Protein AF-A0AAP3A802-F1 (afdb_monomer_lite)

InterPro domains:
  IPR009270 Domain of unknown function DUF927 [PF06048] (3-68)

Sequence (86 aa):
HKGGALEEWINLIRENVHGWAQTFALSASFASMLLVPAGMDVGMFHFHGVSTTGKTLLLMLAASVHGDGSEPGSGGNVNIIRWNTT

pLDDT: mean 88.25, std 11.86, range [44.91, 97.81]

Radius of gyration: 13.77 Å; chains: 1; bounding box: 39×29×34 Å

Organism: Escherichia coli (NCBI:txid562)

Structure (mmCIF, N/CA/C/O backbone):
data_AF-A0AAP3A802-F1
#
_entry.id   AF-A0AAP3A802-F1
#
loop_
_atom_site.group_PDB
_atom_site.id
_atom_site.type_symbol
_atom_site.label_atom_id
_atom_site.label_alt_id
_atom_site.label_comp_id
_atom_site.label_asym_id
_atom_site.label_entity_id
_atom_site.label_seq_id
_atom_site.pdbx_PDB_ins_code
_atom_site.Cartn_x
_atom_site.Cartn_y
_atom_site.Cartn_z
_atom_site.occupancy
_atom_site.B_iso_or_equiv
_atom_site.auth_seq_id
_atom_site.auth_comp_id
_atom_site.auth_asym_id
_atom_site.auth_atom_i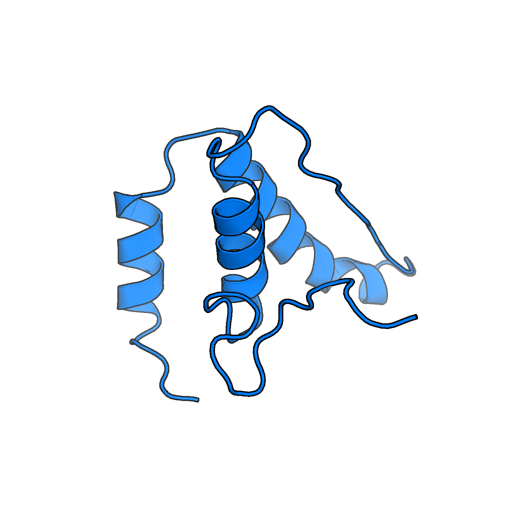d
_atom_site.pdbx_PDB_model_num
ATOM 1 N N . HIS A 1 1 ? -5.114 -18.947 7.785 1.00 44.91 1 HIS A N 1
ATOM 2 C CA . HIS A 1 1 ? -5.223 -17.521 7.430 1.00 44.91 1 HIS A CA 1
ATOM 3 C C . HIS A 1 1 ? -6.603 -17.060 7.877 1.00 44.91 1 HIS A C 1
ATOM 5 O O . HIS A 1 1 ? -7.588 -17.519 7.313 1.00 44.91 1 HIS A O 1
ATOM 11 N N . LYS A 1 2 ? -6.709 -16.297 8.974 1.00 47.16 2 LYS A N 1
ATOM 12 C CA . LYS A 1 2 ? -7.989 -15.689 9.360 1.00 47.16 2 LYS A CA 1
ATOM 13 C C . LYS A 1 2 ? -8.162 -14.455 8.483 1.00 47.16 2 LYS A C 1
ATOM 15 O O . LYS A 1 2 ? -7.776 -13.365 8.880 1.00 47.16 2 LYS A O 1
ATOM 20 N N . GLY A 1 3 ? -8.627 -14.677 7.258 1.00 51.53 3 GLY A N 1
ATOM 21 C CA . GLY A 1 3 ? -9.174 -13.596 6.460 1.00 51.53 3 GLY A CA 1
ATOM 22 C C . GLY A 1 3 ? -10.329 -12.999 7.251 1.00 51.53 3 GLY A C 1
ATOM 23 O O . GLY A 1 3 ? -11.323 -13.684 7.488 1.00 51.53 3 GLY A O 1
ATOM 24 N N . GLY A 1 4 ? -10.193 -11.745 7.679 1.00 60.38 4 GLY A N 1
ATOM 25 C CA . GLY A 1 4 ? -11.371 -10.884 7.648 1.00 60.38 4 GLY A CA 1
ATOM 26 C C . GLY A 1 4 ? -11.933 -10.967 6.230 1.00 60.38 4 GLY A C 1
ATOM 27 O O . GLY A 1 4 ? -11.158 -11.125 5.279 1.00 60.38 4 GLY A O 1
ATOM 28 N N . ALA A 1 5 ? -13.257 -11.010 6.083 1.00 79.50 5 ALA A N 1
ATOM 29 C CA . ALA A 1 5 ? -13.883 -11.181 4.774 1.00 79.50 5 ALA A CA 1
ATOM 30 C C . ALA A 1 5 ? -13.272 -10.184 3.772 1.00 79.50 5 ALA A C 1
ATOM 32 O O . ALA A 1 5 ? -12.932 -9.068 4.158 1.00 79.50 5 ALA A O 1
ATOM 33 N N . LEU A 1 6 ? -13.110 -10.565 2.502 1.00 88.75 6 LEU A N 1
ATOM 34 C CA . LEU A 1 6 ? -12.582 -9.676 1.453 1.00 88.75 6 LEU A CA 1
ATOM 35 C C . LEU A 1 6 ? -13.248 -8.284 1.501 1.00 88.75 6 LEU A C 1
ATOM 37 O O . LEU A 1 6 ? -12.608 -7.255 1.320 1.00 88.75 6 LEU A O 1
ATOM 41 N N . GLU A 1 7 ? -14.529 -8.270 1.832 1.00 91.12 7 GLU A N 1
ATOM 42 C CA . GLU A 1 7 ? -15.402 -7.127 2.034 1.00 91.12 7 GLU A CA 1
ATOM 43 C C . GLU A 1 7 ? -14.922 -6.213 3.163 1.00 91.12 7 GLU A C 1
ATOM 45 O O . GLU A 1 7 ? -14.947 -4.998 3.009 1.00 91.12 7 GLU A O 1
ATOM 50 N N . GLU A 1 8 ? -14.448 -6.771 4.275 1.00 91.44 8 GLU A N 1
ATOM 51 C CA . GLU A 1 8 ? -13.843 -6.013 5.370 1.00 91.44 8 GLU A CA 1
ATOM 52 C C . GLU A 1 8 ? -12.557 -5.325 4.907 1.00 91.44 8 GLU A C 1
ATOM 54 O O . GLU A 1 8 ? -12.386 -4.129 5.130 1.00 91.44 8 GLU A O 1
ATOM 59 N N . TRP A 1 9 ? -11.689 -6.041 4.186 1.00 92.25 9 TRP A N 1
ATOM 60 C CA . TRP A 1 9 ? -10.471 -5.452 3.626 1.00 92.25 9 TRP A CA 1
ATOM 61 C C . TRP A 1 9 ? -10.786 -4.338 2.613 1.00 92.25 9 TRP A C 1
ATOM 63 O O . TRP A 1 9 ? -10.194 -3.257 2.666 1.00 92.25 9 TRP A O 1
ATOM 73 N N . ILE A 1 10 ? -11.776 -4.552 1.740 1.00 94.19 10 ILE A N 1
ATOM 74 C CA . ILE A 1 10 ? -12.265 -3.535 0.798 1.00 94.19 10 ILE A CA 1
ATOM 75 C C . ILE A 1 10 ? -12.820 -2.317 1.547 1.00 94.19 10 ILE A C 1
ATOM 77 O O . ILE A 1 10 ? -12.534 -1.183 1.158 1.00 94.19 10 ILE A O 1
ATOM 81 N N . ASN A 1 11 ? -13.604 -2.525 2.608 1.00 94.62 11 ASN A N 1
ATOM 82 C CA . ASN A 1 11 ? -14.160 -1.437 3.412 1.00 94.62 11 ASN A CA 1
ATOM 83 C C . ASN A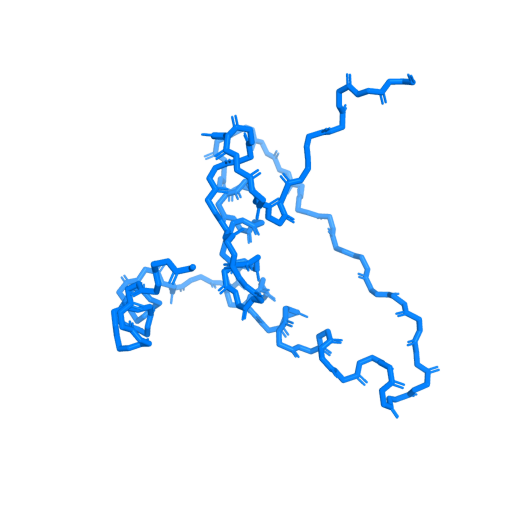 1 11 ? -13.047 -0.635 4.095 1.00 94.62 11 ASN A C 1
ATOM 85 O O . ASN A 1 11 ? -13.031 0.587 3.972 1.00 94.62 11 ASN A O 1
ATOM 89 N N . LEU A 1 12 ? -12.057 -1.305 4.693 1.00 93.69 12 LEU A N 1
ATOM 90 C CA . LEU A 1 12 ? -10.894 -0.644 5.289 1.00 93.69 12 LEU A CA 1
ATOM 91 C C . LEU A 1 12 ? -10.135 0.209 4.269 1.00 93.69 12 LEU A C 1
ATOM 93 O O . LEU A 1 12 ? -9.744 1.331 4.589 1.00 93.69 12 LEU A O 1
ATOM 97 N N . ILE A 1 13 ? -9.960 -0.273 3.035 1.00 95.31 13 ILE A N 1
ATOM 98 C CA . ILE A 1 13 ? -9.348 0.528 1.967 1.00 95.31 13 ILE A CA 1
ATOM 99 C C . ILE A 1 13 ? -10.196 1.753 1.648 1.00 95.31 13 ILE A C 1
ATOM 101 O O . ILE A 1 13 ? -9.667 2.863 1.648 1.00 95.31 13 ILE A O 1
ATOM 105 N N . ARG A 1 14 ? -11.499 1.575 1.408 1.00 95.94 14 ARG A N 1
ATOM 106 C CA . ARG A 1 14 ? -12.417 2.684 1.094 1.00 95.94 14 ARG A CA 1
ATOM 107 C C . ARG A 1 14 ? -12.414 3.758 2.180 1.00 95.94 14 ARG A C 1
ATOM 109 O O . ARG A 1 14 ? -12.492 4.942 1.869 1.00 95.94 14 ARG A O 1
ATOM 116 N N . GLU A 1 15 ? -12.322 3.343 3.436 1.00 96.38 15 GLU A N 1
ATOM 117 C CA . GLU A 1 15 ? -12.384 4.234 4.592 1.00 96.38 15 GLU A CA 1
ATOM 118 C C . GLU A 1 15 ? -11.055 4.928 4.905 1.00 96.38 15 GLU A C 1
ATOM 120 O O . GLU A 1 15 ? -11.077 6.024 5.463 1.00 96.38 15 GLU A O 1
ATOM 125 N N . ASN A 1 16 ? -9.904 4.340 4.552 1.00 95.31 16 ASN A N 1
ATOM 126 C CA . ASN A 1 16 ? -8.595 4.811 5.033 1.00 95.31 16 ASN A CA 1
ATOM 127 C C . ASN A 1 16 ? -7.607 5.230 3.927 1.00 95.31 16 ASN A C 1
ATOM 129 O O . ASN A 1 16 ? -6.599 5.884 4.216 1.00 95.31 16 ASN A O 1
ATOM 133 N N . VAL A 1 17 ? -7.854 4.885 2.661 1.00 96.69 17 VAL A N 1
ATOM 134 C CA . VAL A 1 17 ? -6.940 5.172 1.542 1.00 96.69 17 VAL A CA 1
ATOM 135 C C . VAL A 1 17 ? -7.385 6.429 0.797 1.00 96.69 17 VAL A C 1
ATOM 137 O O . VAL A 1 17 ? -8.162 6.368 -0.148 1.00 96.69 17 VAL A O 1
ATOM 140 N N . HIS A 1 18 ? -6.841 7.578 1.210 1.00 94.62 18 HIS A N 1
ATOM 141 C CA . HIS A 1 18 ? -7.192 8.897 0.644 1.00 94.62 18 HIS A CA 1
ATOM 142 C C . HIS A 1 18 ? -6.024 9.632 -0.020 1.00 94.62 18 HIS A C 1
ATOM 144 O O . HIS A 1 18 ? -6.212 10.669 -0.650 1.00 94.62 18 HIS A O 1
ATOM 150 N N . GLY A 1 19 ? -4.800 9.134 0.154 1.00 94.62 19 GLY A N 1
ATOM 151 C CA . GLY A 1 19 ? -3.583 9.804 -0.295 1.00 94.62 19 GLY A CA 1
ATOM 152 C C . GLY A 1 19 ? -2.889 9.099 -1.453 1.00 94.62 19 GLY A C 1
ATOM 153 O O . GLY A 1 19 ? -3.049 7.896 -1.691 1.00 94.62 19 GLY A O 1
ATOM 154 N N . TRP A 1 20 ? -2.055 9.863 -2.159 1.00 95.62 20 TRP A N 1
ATOM 155 C CA . TRP A 1 20 ? -1.269 9.355 -3.282 1.00 95.62 20 TRP A CA 1
ATOM 156 C C . TRP A 1 20 ? -0.300 8.247 -2.852 1.00 95.62 20 TRP A C 1
ATOM 158 O O . TRP A 1 20 ? -0.108 7.296 -3.598 1.00 95.62 20 TRP A O 1
ATOM 168 N N . ALA A 1 21 ? 0.278 8.330 -1.650 1.00 95.88 21 ALA A N 1
ATOM 169 C CA . ALA A 1 21 ? 1.268 7.364 -1.179 1.00 95.88 21 ALA A CA 1
ATOM 170 C C . ALA A 1 21 ? 0.635 5.993 -0.894 1.00 95.88 21 ALA A C 1
ATOM 172 O O . ALA A 1 21 ? 1.174 4.967 -1.302 1.00 95.88 21 ALA A O 1
ATOM 173 N N . GLN A 1 22 ? -0.538 5.975 -0.253 1.00 97.19 22 GLN A N 1
ATOM 174 C CA . GLN A 1 22 ? -1.318 4.757 -0.026 1.00 97.19 22 GLN A CA 1
ATOM 175 C C . GLN A 1 22 ? -1.775 4.143 -1.354 1.00 97.19 22 GLN A C 1
ATOM 177 O O . GLN A 1 22 ? -1.621 2.943 -1.572 1.00 97.19 22 GLN A O 1
ATOM 182 N N . THR A 1 23 ? -2.280 4.983 -2.264 1.00 97.62 23 THR A N 1
ATOM 183 C CA . THR A 1 23 ? -2.710 4.555 -3.603 1.00 97.62 23 THR A CA 1
ATOM 184 C C . THR A 1 23 ? -1.542 3.967 -4.390 1.00 97.62 23 THR A C 1
ATOM 186 O O . THR A 1 23 ? -1.673 2.912 -5.002 1.00 97.62 23 THR A O 1
ATOM 189 N N . PHE A 1 24 ? -0.374 4.607 -4.336 1.00 97.69 24 PHE A N 1
ATOM 190 C CA . PHE A 1 24 ? 0.846 4.112 -4.959 1.00 97.69 24 PHE A CA 1
ATOM 191 C C . PHE A 1 24 ? 1.278 2.760 -4.381 1.00 97.69 24 PHE A C 1
ATOM 193 O O . PHE A 1 24 ? 1.590 1.853 -5.146 1.00 97.69 24 PHE A O 1
ATOM 200 N N . ALA A 1 25 ? 1.255 2.601 -3.054 1.00 97.62 25 ALA A N 1
ATOM 201 C CA . ALA A 1 25 ? 1.609 1.348 -2.391 1.00 97.62 25 ALA A CA 1
ATOM 202 C C . ALA A 1 25 ? 0.708 0.181 -2.841 1.00 97.62 25 ALA A C 1
ATOM 204 O O . ALA A 1 25 ? 1.216 -0.892 -3.168 1.00 97.62 25 ALA A O 1
ATOM 205 N N . LEU A 1 26 ? -0.610 0.404 -2.929 1.00 97.81 26 LEU A N 1
ATOM 206 C CA . LEU A 1 26 ? -1.553 -0.588 -3.457 1.00 97.81 26 LEU A CA 1
ATOM 207 C C . LEU A 1 26 ? -1.299 -0.886 -4.937 1.00 97.81 26 LEU A C 1
ATOM 209 O O . LEU A 1 26 ? -1.174 -2.049 -5.309 1.00 97.81 26 LEU A O 1
ATOM 213 N N . SER A 1 27 ? -1.164 0.146 -5.773 1.00 97.50 27 SER A N 1
ATOM 214 C CA . SER A 1 27 ? -0.910 -0.010 -7.211 1.00 97.50 27 SER A CA 1
ATOM 215 C C . SER A 1 27 ? 0.373 -0.790 -7.493 1.00 97.50 27 SER A C 1
ATOM 217 O O . SER A 1 27 ? 0.365 -1.706 -8.311 1.00 97.50 27 SER A O 1
ATOM 219 N N . ALA A 1 28 ? 1.464 -0.470 -6.792 1.00 97.00 28 ALA A N 1
ATOM 220 C CA . ALA A 1 28 ? 2.728 -1.192 -6.903 1.00 97.00 28 ALA A CA 1
ATOM 221 C C . ALA A 1 28 ? 2.575 -2.661 -6.482 1.00 97.00 28 ALA A C 1
ATOM 223 O O . ALA A 1 28 ? 3.094 -3.558 -7.148 1.00 97.00 28 ALA A O 1
ATOM 224 N N . SER A 1 29 ? 1.822 -2.913 -5.409 1.00 96.50 29 SER A N 1
ATOM 225 C CA . SER A 1 29 ? 1.567 -4.265 -4.927 1.00 96.50 29 SER A CA 1
ATOM 226 C C . SER A 1 29 ? 0.737 -5.091 -5.915 1.00 96.50 29 SER A C 1
ATOM 228 O O . SER A 1 29 ? 1.113 -6.220 -6.221 1.00 96.50 29 SER A O 1
ATOM 230 N N . PHE A 1 30 ? -0.318 -4.526 -6.508 1.00 96.81 30 PHE A N 1
ATOM 231 C CA . PHE A 1 30 ? -1.077 -5.198 -7.569 1.00 96.81 30 PHE A CA 1
ATOM 232 C C . PHE A 1 30 ? -0.234 -5.446 -8.824 1.00 96.81 30 PHE A C 1
ATOM 234 O O . PHE A 1 30 ? -0.268 -6.540 -9.385 1.00 96.81 30 PHE A O 1
ATOM 241 N N . ALA A 1 31 ? 0.571 -4.463 -9.239 1.00 96.31 31 ALA A N 1
ATOM 242 C CA . ALA A 1 31 ? 1.446 -4.590 -10.402 1.00 96.31 31 ALA A CA 1
ATOM 243 C C . ALA A 1 31 ? 2.496 -5.702 -10.239 1.00 96.31 31 ALA A C 1
ATOM 245 O O . ALA A 1 31 ? 2.906 -6.297 -11.234 1.00 96.31 31 ALA A O 1
ATOM 246 N N . SER A 1 32 ? 2.895 -6.034 -9.003 1.00 95.31 32 SER A N 1
ATOM 247 C CA . SER A 1 32 ? 3.869 -7.105 -8.745 1.00 95.31 32 SER A CA 1
ATOM 248 C C . SER A 1 32 ? 3.437 -8.470 -9.300 1.00 95.31 32 SER A C 1
ATOM 250 O O . SER A 1 32 ? 4.284 -9.235 -9.757 1.00 95.31 32 SER A O 1
ATOM 252 N N . MET A 1 33 ? 2.126 -8.744 -9.362 1.00 94.56 33 MET A N 1
ATOM 253 C CA . MET A 1 33 ? 1.577 -9.995 -9.907 1.00 94.56 33 MET A CA 1
ATOM 254 C C . MET A 1 33 ? 1.832 -10.150 -11.415 1.00 94.56 33 MET A C 1
ATOM 256 O O . MET A 1 33 ? 1.756 -11.256 -11.946 1.00 94.56 33 MET A O 1
ATOM 260 N N . LEU A 1 34 ? 2.136 -9.050 -12.110 1.00 95.56 34 LEU A N 1
ATOM 261 C CA . LEU A 1 34 ? 2.381 -9.022 -13.551 1.00 95.56 34 LEU A CA 1
ATOM 262 C C . LEU A 1 34 ? 3.865 -9.139 -13.914 1.00 95.56 34 LEU A C 1
ATOM 264 O O . LEU A 1 34 ? 4.159 -9.378 -15.081 1.00 95.56 34 LEU A O 1
ATOM 268 N N . LEU A 1 35 ? 4.793 -9.004 -12.957 1.00 94.38 35 LEU A N 1
ATOM 269 C CA . LEU A 1 35 ? 6.233 -8.978 -13.248 1.00 94.38 35 LEU A CA 1
ATOM 270 C C . LEU A 1 35 ? 6.707 -10.280 -13.905 1.00 94.38 35 LEU A C 1
ATOM 272 O O . LEU A 1 35 ? 7.271 -10.240 -14.997 1.00 94.38 35 LEU A O 1
ATOM 276 N N . VAL A 1 36 ? 6.388 -11.431 -13.301 1.00 94.00 36 VAL A N 1
ATOM 277 C CA . VAL A 1 36 ? 6.784 -12.746 -13.831 1.00 94.00 36 VAL A CA 1
ATOM 278 C C . VAL A 1 36 ? 6.164 -13.013 -15.214 1.00 94.00 36 VAL A C 1
ATOM 280 O O . VAL A 1 36 ? 6.916 -13.331 -16.136 1.00 94.00 36 VAL A O 1
ATOM 283 N N . PRO A 1 37 ? 4.842 -12.831 -15.433 1.00 95.50 37 PRO A N 1
ATOM 284 C CA . PRO A 1 37 ? 4.253 -12.946 -16.771 1.00 95.50 37 PRO A CA 1
ATOM 285 C C . PRO A 1 37 ? 4.831 -11.980 -17.815 1.00 95.50 37 PRO A C 1
ATOM 287 O O . PRO A 1 37 ? 4.853 -12.309 -18.999 1.00 95.50 37 PRO A O 1
ATOM 290 N N . ALA A 1 38 ? 5.295 -10.800 -17.398 1.00 96.19 38 ALA A N 1
ATOM 291 C CA . ALA A 1 38 ? 5.906 -9.806 -18.278 1.00 96.19 38 ALA A CA 1
ATOM 292 C C . ALA A 1 38 ? 7.398 -10.068 -18.568 1.00 96.19 38 ALA A C 1
ATOM 294 O O . ALA A 1 38 ? 8.017 -9.284 -19.285 1.00 96.19 38 ALA A O 1
ATOM 295 N N . GLY A 1 39 ? 7.988 -11.141 -18.025 1.00 96.12 39 GLY A N 1
ATOM 296 C CA . GLY A 1 39 ? 9.416 -11.435 -18.177 1.00 96.12 39 GLY A CA 1
ATOM 297 C C . GLY A 1 39 ? 10.322 -10.463 -17.414 1.00 96.12 39 GLY A C 1
ATOM 298 O O . GLY A 1 39 ? 11.451 -10.220 -17.835 1.00 96.12 39 GLY A O 1
ATOM 299 N N . MET A 1 40 ? 9.820 -9.877 -16.324 1.00 95.25 40 MET A N 1
ATOM 300 C CA . MET A 1 40 ? 10.554 -8.969 -15.443 1.00 95.25 40 MET A CA 1
ATOM 301 C C . MET A 1 40 ? 10.869 -9.656 -14.108 1.00 95.25 40 MET A C 1
ATOM 303 O O . MET A 1 40 ? 10.060 -10.433 -13.607 1.00 95.25 40 MET A O 1
ATOM 307 N N . ASP A 1 41 ? 12.014 -9.319 -13.508 1.00 89.62 41 ASP A N 1
ATOM 308 C CA . ASP A 1 41 ? 12.448 -9.905 -12.233 1.00 89.62 41 ASP A CA 1
ATOM 309 C C . ASP A 1 41 ? 11.718 -9.290 -11.025 1.00 89.62 41 ASP A C 1
ATOM 311 O O . ASP A 1 41 ? 10.737 -9.830 -10.518 1.00 89.62 41 ASP A O 1
ATOM 315 N N . VAL A 1 42 ? 12.209 -8.148 -10.532 1.00 86.19 42 VAL A N 1
ATOM 316 C CA . VAL A 1 42 ? 11.736 -7.520 -9.294 1.00 86.19 42 VAL A CA 1
ATOM 317 C C . VAL A 1 42 ? 11.684 -6.003 -9.431 1.00 86.19 42 VAL A C 1
ATOM 319 O O . VAL A 1 42 ? 12.562 -5.379 -10.024 1.00 86.19 42 VAL A O 1
ATOM 322 N N . GLY A 1 43 ? 10.653 -5.401 -8.841 1.00 86.31 43 GLY A N 1
ATOM 323 C CA . GLY A 1 43 ? 10.587 -3.967 -8.579 1.00 86.31 43 GLY A CA 1
ATOM 324 C C . GLY A 1 43 ? 10.776 -3.697 -7.089 1.00 86.31 43 GLY A C 1
ATOM 325 O O . GLY A 1 43 ? 10.186 -4.385 -6.259 1.00 86.31 43 GLY A O 1
ATOM 326 N N . MET A 1 44 ? 11.580 -2.691 -6.740 1.00 91.19 44 MET A N 1
ATOM 327 C CA . MET A 1 44 ? 11.758 -2.255 -5.354 1.00 91.19 44 MET A CA 1
ATOM 328 C C . MET A 1 44 ? 11.431 -0.775 -5.210 1.00 91.19 44 MET A C 1
ATOM 330 O O . MET A 1 44 ? 11.893 0.057 -5.988 1.00 91.19 44 MET A O 1
ATOM 334 N N . PHE A 1 45 ? 10.673 -0.450 -4.165 1.00 93.94 45 PHE A N 1
ATOM 335 C CA . PHE A 1 45 ? 10.337 0.919 -3.804 1.00 93.94 45 PHE A CA 1
ATOM 336 C C . PHE A 1 45 ? 10.773 1.204 -2.374 1.00 93.94 45 PHE A C 1
ATOM 338 O O . PHE A 1 45 ? 10.577 0.388 -1.474 1.00 93.94 45 PHE A O 1
ATOM 345 N N . HIS A 1 46 ? 11.348 2.385 -2.165 1.0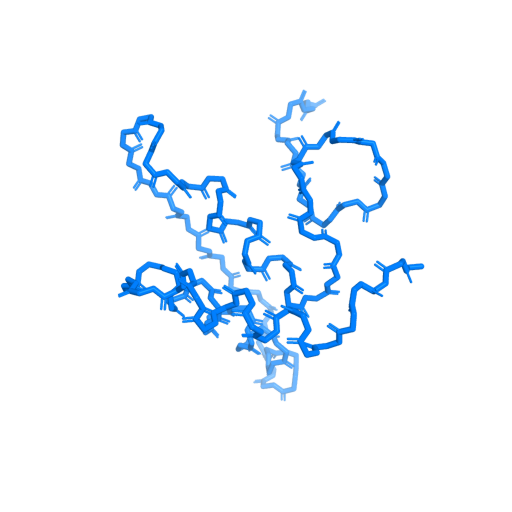0 93.50 46 HIS A N 1
ATOM 346 C CA . HIS A 1 46 ? 11.789 2.843 -0.856 1.00 93.50 46 HIS A CA 1
ATOM 347 C C . HIS A 1 46 ? 10.945 4.041 -0.418 1.00 93.50 46 HIS A C 1
ATOM 349 O O . HIS A 1 46 ? 11.058 5.135 -0.970 1.00 93.50 46 HIS A O 1
ATOM 355 N N . PHE A 1 47 ? 10.111 3.840 0.602 1.00 92.62 47 PHE A N 1
ATOM 356 C CA . PHE A 1 47 ? 9.413 4.939 1.262 1.00 92.62 47 PHE A CA 1
ATOM 357 C C . PHE A 1 47 ? 10.361 5.648 2.231 1.00 92.62 47 PHE A C 1
ATOM 359 O O . PHE A 1 47 ? 10.741 5.090 3.258 1.00 92.62 47 PHE A O 1
ATOM 366 N N . HIS A 1 48 ? 10.715 6.891 1.914 1.00 92.31 48 HIS A N 1
ATOM 367 C CA . HIS A 1 48 ? 11.613 7.739 2.696 1.00 92.31 48 HIS A CA 1
ATOM 368 C C . HIS A 1 48 ? 10.868 8.961 3.261 1.00 92.31 48 HIS A C 1
ATOM 370 O O . HIS A 1 48 ? 9.949 9.490 2.641 1.00 92.31 48 HIS A O 1
ATOM 376 N N . GLY A 1 49 ? 11.270 9.414 4.451 1.00 89.69 49 GLY A N 1
ATOM 377 C CA . GLY A 1 49 ? 10.745 10.620 5.094 1.00 89.69 49 GLY A CA 1
ATOM 378 C C . GLY A 1 49 ? 10.991 10.631 6.603 1.00 89.69 49 GLY A C 1
ATOM 379 O O . GLY A 1 49 ? 11.456 9.633 7.167 1.00 89.69 49 GLY A O 1
ATOM 380 N N . VAL A 1 50 ? 10.639 11.737 7.269 1.00 90.75 50 VAL A N 1
ATOM 381 C CA . VAL A 1 50 ? 10.798 11.908 8.730 1.00 90.75 50 VAL A CA 1
ATOM 382 C C . VAL A 1 50 ? 10.062 10.821 9.523 1.00 90.75 50 VAL A C 1
ATOM 384 O O . VAL A 1 50 ? 9.202 10.123 8.988 1.00 90.75 50 VAL A O 1
ATOM 387 N N . SER A 1 51 ? 10.435 10.591 10.783 1.00 88.19 51 SER A N 1
ATOM 388 C CA . SER A 1 51 ? 9.803 9.540 11.597 1.00 88.19 51 SER A CA 1
ATOM 389 C C . SER A 1 51 ? 8.283 9.734 11.720 1.00 88.19 51 SER A C 1
ATOM 391 O O . SER A 1 51 ? 7.784 10.849 11.610 1.00 88.19 51 SER A O 1
ATOM 393 N N . THR A 1 52 ? 7.545 8.638 11.926 1.00 86.88 52 THR A N 1
ATOM 394 C CA . THR A 1 52 ? 6.083 8.655 12.163 1.00 86.88 52 THR A CA 1
ATOM 395 C C . THR A 1 52 ? 5.231 9.195 10.999 1.00 86.88 52 THR A C 1
ATOM 397 O O . THR A 1 52 ? 4.057 9.492 11.158 1.00 86.88 52 THR A O 1
ATOM 400 N N . THR A 1 53 ? 5.762 9.234 9.775 1.00 88.25 53 THR A N 1
ATOM 401 C CA . THR A 1 53 ? 5.002 9.633 8.569 1.00 88.25 53 THR A CA 1
ATOM 402 C C . THR A 1 53 ? 4.254 8.492 7.876 1.00 88.25 53 THR A C 1
ATOM 404 O O . THR A 1 53 ? 3.901 8.598 6.706 1.00 88.25 53 THR A O 1
ATOM 407 N N . GLY A 1 54 ? 4.047 7.364 8.560 1.00 91.00 54 GLY A N 1
ATOM 408 C CA . GLY A 1 54 ? 3.293 6.237 8.005 1.00 91.00 54 GLY A CA 1
ATOM 409 C C . GLY A 1 54 ? 4.066 5.324 7.046 1.00 91.00 54 GLY A C 1
ATOM 410 O O . GLY A 1 54 ? 3.453 4.468 6.425 1.00 91.00 54 GLY A O 1
ATOM 411 N N . LYS A 1 55 ? 5.401 5.422 6.948 1.00 94.62 55 LYS A N 1
ATOM 412 C CA . LYS A 1 55 ? 6.221 4.526 6.097 1.00 94.62 55 LYS A CA 1
ATOM 413 C C . LYS A 1 55 ? 5.946 3.039 6.354 1.00 94.62 55 LYS A C 1
ATOM 415 O O . LYS A 1 55 ? 5.720 2.285 5.417 1.00 94.62 55 LYS A O 1
ATOM 420 N N . THR A 1 56 ? 5.919 2.631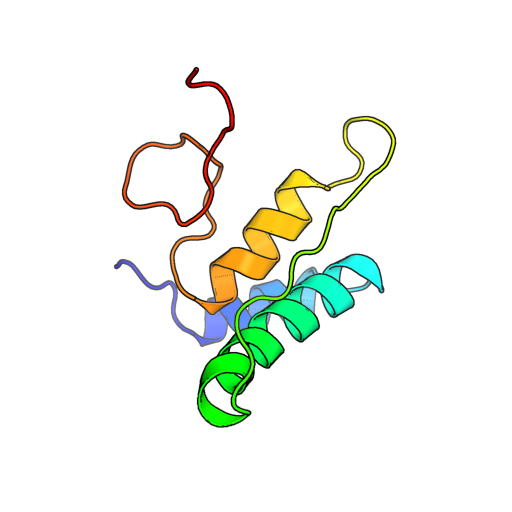 7.624 1.00 93.06 56 THR A N 1
ATOM 421 C CA . THR A 1 56 ? 5.611 1.246 8.008 1.00 93.06 56 THR A CA 1
ATOM 422 C C . THR A 1 56 ? 4.178 0.869 7.642 1.00 93.06 56 THR A C 1
ATOM 424 O O . THR A 1 56 ? 3.960 -0.217 7.122 1.00 93.06 56 THR A O 1
ATOM 427 N N . LEU A 1 57 ? 3.218 1.786 7.820 1.00 94.38 57 LEU A N 1
ATOM 428 C CA . LEU A 1 57 ? 1.828 1.566 7.412 1.00 94.38 57 LEU A CA 1
ATOM 429 C C . LEU A 1 57 ? 1.692 1.381 5.895 1.00 94.38 57 LEU A C 1
ATOM 431 O O . LEU A 1 57 ? 0.901 0.552 5.466 1.00 94.38 57 LEU A O 1
ATOM 435 N N . LEU A 1 58 ? 2.476 2.092 5.079 1.00 96.12 58 LEU A N 1
ATOM 436 C CA . LEU A 1 58 ? 2.488 1.892 3.625 1.00 96.12 58 LEU A CA 1
ATOM 437 C C . LEU A 1 58 ? 2.999 0.497 3.243 1.00 96.12 58 LEU A C 1
ATOM 439 O O . LEU A 1 58 ? 2.432 -0.132 2.353 1.00 96.12 58 LEU A O 1
ATOM 443 N N . LEU A 1 59 ? 4.031 -0.006 3.931 1.00 94.94 59 LEU A N 1
ATOM 444 C CA . LEU A 1 59 ? 4.523 -1.374 3.727 1.00 94.94 59 LEU A CA 1
ATOM 445 C C . LEU A 1 59 ? 3.480 -2.415 4.151 1.00 94.94 59 LEU A C 1
ATOM 447 O O . LEU A 1 59 ? 3.251 -3.376 3.422 1.00 94.94 59 LEU A O 1
ATOM 451 N N . MET A 1 60 ? 2.814 -2.196 5.287 1.00 94.38 60 MET A N 1
ATOM 452 C CA . MET A 1 60 ? 1.720 -3.043 5.778 1.00 94.38 60 MET A CA 1
ATOM 453 C C . MET A 1 60 ? 0.539 -3.077 4.807 1.00 94.38 60 MET A C 1
ATOM 455 O O . MET A 1 60 ? 0.048 -4.150 4.457 1.00 94.38 60 MET A O 1
ATOM 459 N N . LEU A 1 61 ? 0.141 -1.912 4.292 1.00 96.00 61 LEU A N 1
ATOM 460 C CA . LEU A 1 61 ? -0.913 -1.790 3.291 1.00 96.00 61 LEU A CA 1
ATOM 461 C C . LEU A 1 61 ? -0.555 -2.540 2.001 1.00 96.00 61 LEU A C 1
ATOM 463 O O . LEU A 1 61 ? -1.367 -3.320 1.510 1.00 96.00 61 LEU A O 1
ATOM 467 N N . ALA A 1 62 ? 0.662 -2.364 1.478 1.00 96.00 62 ALA A N 1
ATOM 468 C CA . ALA A 1 62 ? 1.117 -3.086 0.290 1.00 96.00 62 ALA A CA 1
ATOM 469 C C . ALA A 1 62 ? 1.153 -4.609 0.516 1.00 96.00 62 ALA A C 1
ATOM 471 O O . ALA A 1 62 ? 0.677 -5.364 -0.332 1.00 96.00 62 ALA A O 1
ATOM 472 N N . ALA A 1 63 ? 1.667 -5.061 1.664 1.00 94.25 63 ALA A N 1
ATOM 473 C CA . ALA A 1 63 ? 1.745 -6.477 2.020 1.00 94.25 63 ALA A CA 1
ATOM 474 C C . ALA A 1 63 ? 0.361 -7.133 2.169 1.00 94.25 63 ALA A C 1
ATOM 476 O O . ALA A 1 63 ? 0.212 -8.307 1.825 1.00 94.25 63 ALA A O 1
ATOM 477 N N . SER A 1 64 ? -0.651 -6.370 2.606 1.00 94.12 64 SER A N 1
ATOM 478 C CA . SER A 1 64 ? -2.024 -6.861 2.792 1.00 94.12 64 SER A CA 1
ATOM 479 C C . SER A 1 64 ? -2.696 -7.363 1.507 1.00 94.12 64 SER A C 1
ATOM 481 O O . SER A 1 64 ? -3.625 -8.159 1.578 1.00 94.12 64 SER A O 1
ATOM 483 N N . VAL A 1 65 ? -2.206 -6.949 0.332 1.00 94.75 65 VAL A N 1
ATOM 484 C CA . VAL A 1 65 ? -2.686 -7.436 -0.974 1.00 94.75 65 VAL A CA 1
ATOM 485 C C . VAL A 1 65 ? -2.342 -8.915 -1.192 1.00 94.75 65 VAL A C 1
ATOM 487 O O . VAL A 1 65 ? -3.106 -9.636 -1.827 1.00 94.75 65 VAL A O 1
ATOM 490 N N . HIS A 1 66 ? -1.198 -9.373 -0.672 1.00 91.62 66 HIS A N 1
ATOM 491 C CA . HIS A 1 66 ? -0.669 -10.724 -0.919 1.00 91.62 66 HIS A CA 1
ATOM 492 C C . HIS A 1 66 ? -0.838 -11.673 0.268 1.00 91.62 66 HIS A C 1
ATOM 494 O O . HIS A 1 66 ? -0.535 -12.859 0.156 1.00 91.62 66 HIS A O 1
ATOM 500 N N . GLY A 1 67 ? -1.273 -11.170 1.423 1.00 88.94 67 GLY A N 1
ATOM 501 C CA . GLY A 1 67 ? -1.434 -11.975 2.627 1.00 88.94 67 GLY A CA 1
ATOM 502 C C . GLY A 1 67 ? -1.327 -11.147 3.898 1.00 88.94 67 GLY A C 1
ATOM 503 O O . GLY A 1 67 ? -1.930 -10.085 4.023 1.00 88.94 67 GLY A O 1
ATOM 504 N N . ASP A 1 68 ? -0.579 -11.655 4.875 1.00 88.38 68 ASP A N 1
ATOM 505 C CA . ASP A 1 68 ? -0.491 -11.040 6.196 1.00 88.38 68 ASP A CA 1
ATOM 506 C C . ASP A 1 68 ? 0.421 -9.799 6.191 1.00 88.38 68 ASP A C 1
ATOM 508 O O . ASP A 1 68 ? 1.650 -9.901 6.199 1.00 88.38 68 ASP A O 1
ATOM 512 N N . GLY A 1 69 ? -0.210 -8.622 6.162 1.00 87.75 69 GLY A N 1
ATOM 513 C CA . GLY A 1 69 ? 0.424 -7.306 6.278 1.00 87.75 69 GLY A CA 1
ATOM 514 C C . GLY A 1 69 ? 0.439 -6.741 7.700 1.00 87.75 69 GLY A C 1
ATOM 515 O O . GLY A 1 69 ? 0.479 -5.522 7.855 1.00 87.75 69 GLY A O 1
ATOM 516 N N . SER A 1 70 ? 0.347 -7.587 8.732 1.00 87.94 70 SER A N 1
ATOM 517 C CA . SER A 1 70 ? 0.402 -7.161 10.138 1.00 87.94 70 SER A CA 1
ATOM 518 C C . SER A 1 70 ? 1.731 -6.494 10.507 1.00 87.94 70 SER A C 1
ATOM 520 O O . SER A 1 70 ? 2.673 -6.427 9.715 1.00 87.94 70 SER A O 1
ATOM 522 N N . GLU A 1 71 ? 1.807 -5.955 11.726 1.00 87.38 71 GLU A N 1
ATOM 523 C CA . GLU A 1 71 ? 2.993 -5.236 12.179 1.00 87.38 71 GLU A CA 1
ATOM 524 C C . GLU A 1 71 ? 4.260 -6.107 12.059 1.00 87.38 71 GLU A C 1
ATOM 526 O O . GLU A 1 71 ? 4.271 -7.257 12.510 1.00 87.38 71 GLU A O 1
ATOM 531 N N . PRO A 1 72 ? 5.364 -5.580 11.493 1.00 83.12 72 PRO A N 1
ATOM 532 C CA . PRO A 1 72 ? 6.590 -6.354 11.359 1.00 83.12 72 PRO A CA 1
ATOM 533 C C . PRO A 1 72 ? 7.062 -6.831 12.732 1.00 83.12 72 PRO A C 1
ATOM 535 O O . PRO A 1 72 ? 7.304 -6.008 13.614 1.00 83.12 72 PRO A O 1
ATOM 538 N N . GLY A 1 73 ? 7.236 -8.139 12.911 1.00 78.00 73 GLY A N 1
ATOM 539 C CA . GLY A 1 73 ? 7.670 -8.724 14.183 1.00 78.00 73 GLY A CA 1
ATOM 540 C C . GLY A 1 73 ? 6.555 -9.017 15.195 1.00 78.00 73 GLY A C 1
ATOM 541 O O . GLY A 1 73 ? 6.878 -9.407 16.312 1.00 78.00 73 GLY A O 1
ATOM 542 N N . SER A 1 74 ? 5.272 -8.906 14.827 1.00 78.69 74 SER A N 1
ATOM 543 C CA . SER A 1 74 ? 4.135 -9.276 15.694 1.00 78.69 74 SER A CA 1
ATOM 544 C C . SER A 1 74 ? 4.020 -10.781 16.005 1.00 78.69 74 SER A C 1
ATOM 546 O O . SER A 1 74 ? 3.114 -11.187 16.728 1.00 78.69 74 SER A O 1
ATOM 548 N N . GLY A 1 75 ? 4.933 -11.610 15.483 1.00 64.56 75 GLY A N 1
ATOM 549 C CA . GLY A 1 75 ? 4.904 -13.071 15.586 1.00 64.56 75 GLY A CA 1
ATOM 550 C C . GLY A 1 75 ? 3.949 -13.701 14.563 1.00 64.56 75 GLY A C 1
ATOM 551 O O . GLY A 1 75 ? 2.791 -13.310 14.465 1.00 64.56 75 GLY A O 1
ATOM 552 N N . GLY A 1 76 ? 4.439 -14.672 13.781 1.00 69.75 76 GLY A N 1
ATOM 553 C CA . GLY A 1 76 ? 3.705 -15.328 12.683 1.00 69.75 76 GLY A CA 1
ATOM 554 C C . GLY A 1 76 ? 4.424 -15.245 11.325 1.00 69.75 76 GLY A C 1
ATOM 555 O O . GLY A 1 76 ? 5.503 -14.664 11.231 1.00 69.75 76 GLY A O 1
ATOM 556 N N . ASN A 1 77 ? 3.823 -15.819 10.271 1.00 73.06 77 ASN A N 1
ATOM 557 C CA . ASN A 1 77 ? 4.281 -15.697 8.872 1.00 73.06 77 ASN A CA 1
ATOM 558 C C . ASN A 1 77 ? 3.816 -14.355 8.268 1.00 73.06 77 ASN A C 1
ATOM 560 O O . ASN A 1 77 ? 2.992 -14.333 7.356 1.00 73.06 77 ASN A O 1
ATOM 564 N N . VAL A 1 78 ? 4.303 -13.240 8.819 1.00 82.06 78 VAL A N 1
ATOM 565 C CA . VAL A 1 78 ? 4.015 -11.888 8.312 1.00 82.06 78 VAL A CA 1
ATOM 566 C C . VAL A 1 78 ? 4.914 -11.597 7.110 1.00 82.06 78 VAL A C 1
ATOM 568 O O . VAL A 1 78 ? 6.113 -11.873 7.147 1.00 82.06 78 VAL A O 1
ATOM 571 N N . ASN A 1 79 ? 4.367 -10.981 6.063 1.00 84.81 79 ASN A N 1
ATOM 572 C CA . ASN A 1 79 ? 5.082 -10.703 4.810 1.00 84.81 79 ASN A CA 1
ATOM 573 C C . ASN A 1 79 ? 6.076 -9.525 4.903 1.00 84.81 79 ASN A C 1
ATOM 575 O O . ASN A 1 79 ? 6.607 -9.081 3.885 1.00 84.81 79 ASN A O 1
ATOM 579 N N . ILE A 1 80 ? 6.328 -8.991 6.103 1.00 88.69 80 ILE A N 1
ATOM 580 C CA . ILE A 1 80 ? 7.182 -7.820 6.320 1.00 88.69 80 ILE A CA 1
ATOM 581 C C . ILE A 1 80 ? 8.323 -8.175 7.267 1.00 88.69 80 ILE A C 1
ATOM 583 O O . ILE A 1 80 ? 8.107 -8.565 8.415 1.00 88.69 80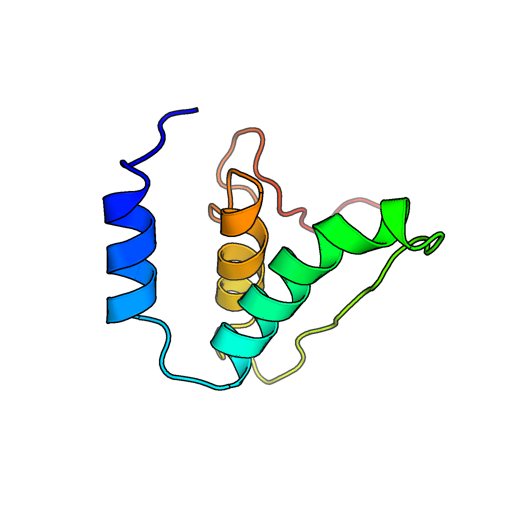 ILE A O 1
ATOM 587 N N . ILE A 1 81 ? 9.549 -7.981 6.787 1.00 85.19 81 ILE A N 1
ATOM 588 C CA . ILE A 1 81 ? 10.782 -8.346 7.487 1.00 85.19 81 ILE A CA 1
ATOM 589 C C . ILE A 1 81 ? 11.461 -7.087 8.038 1.00 85.19 81 ILE A C 1
ATOM 591 O O . ILE A 1 81 ? 11.509 -6.046 7.379 1.00 85.19 81 ILE A O 1
ATOM 595 N N . ARG A 1 82 ? 12.009 -7.182 9.257 1.00 83.00 82 ARG A N 1
ATOM 596 C CA . ARG A 1 82 ? 12.911 -6.167 9.821 1.00 83.00 82 ARG A CA 1
ATOM 597 C C . ARG A 1 82 ? 14.353 -6.525 9.476 1.00 83.00 82 ARG A C 1
ATOM 599 O O . ARG A 1 82 ? 14.793 -7.638 9.732 1.00 83.00 82 A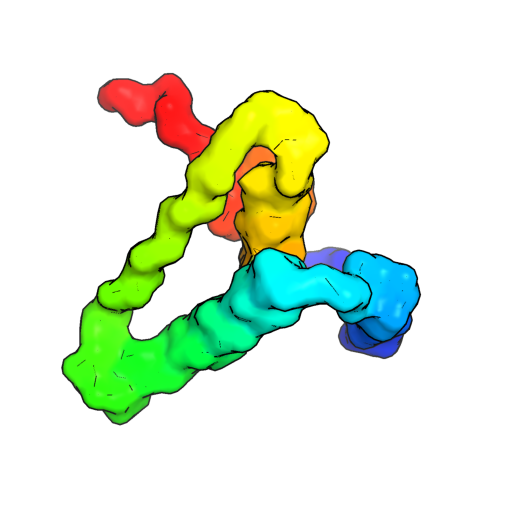RG A O 1
ATOM 606 N N . TRP A 1 83 ? 15.104 -5.555 8.968 1.00 79.75 83 TRP A N 1
ATOM 607 C CA . TRP A 1 83 ? 16.531 -5.693 8.667 1.00 79.75 83 TRP A CA 1
ATOM 608 C C . TRP A 1 83 ? 17.389 -5.557 9.934 1.00 79.75 83 TRP A C 1
ATOM 610 O O . TRP A 1 83 ? 18.142 -4.601 10.084 1.00 79.75 83 TRP A O 1
ATOM 620 N N . ASN A 1 84 ? 17.227 -6.473 10.890 1.00 73.62 84 ASN A N 1
ATOM 621 C CA . ASN A 1 84 ? 17.980 -6.486 12.153 1.00 73.62 84 ASN A CA 1
ATOM 622 C C . ASN A 1 84 ? 18.917 -7.698 12.288 1.00 73.62 84 ASN A C 1
ATOM 624 O O . ASN A 1 84 ? 19.410 -7.967 13.380 1.00 73.62 84 ASN A O 1
ATOM 628 N N . THR A 1 85 ? 19.131 -8.437 11.199 1.00 57.09 85 THR A N 1
ATOM 629 C CA . THR A 1 85 ? 20.005 -9.612 11.147 1.00 57.09 85 THR A CA 1
ATOM 630 C C . THR A 1 85 ? 21.181 -9.300 10.219 1.00 57.09 85 THR A C 1
ATOM 632 O O . THR A 1 85 ? 20.957 -8.899 9.077 1.00 57.09 85 THR A O 1
ATOM 635 N N . THR A 1 86 ? 22.406 -9.422 10.736 1.00 54.59 86 THR A N 1
ATOM 636 C CA . THR A 1 86 ? 23.672 -9.404 9.976 1.00 54.59 86 THR A CA 1
ATOM 637 C C . THR A 1 86 ? 24.129 -10.813 9.669 1.00 54.59 86 THR A C 1
ATOM 639 O O . THR A 1 86 ? 24.007 -11.647 10.596 1.00 54.59 86 THR A O 1
#

Foldseek 3Di:
DPDPPVVVLVVCCVVPPDDPLLVVLQVQLVCQVCQVVVVHDDDDDDDDDDPPPCRLVSQLSSQVVVHASDRAPPDDPHPDHDPPDD

Secondary structure (DSSP, 8-state):
-----HHHHHHHHHHH--SHHHHHHHHHHHHHTTTTTTT----------STTSSHHHHHHHHHTTTS--PPTTSSSS-S---S---